Protein AF-A0A7W3TBN3-F1 (afdb_monomer)

Sequence (60 aa):
MFSTESTTRDLHKTLETDVEAALNPTEADGVFRDSRECAALLLLAGALLLSPPTPRPKKG

Radius of gyration: 29.04 Å; Cα contacts (8 Å, |Δi|>4): 2; chains: 1; bounding box: 70×24×71 Å

pLDDT: mean 79.67, std 11.52, range [52.78, 94.38]

Structure (mmCIF, N/CA/C/O backbone):
data_AF-A0A7W3TBN3-F1
#
_entry.id   AF-A0A7W3TBN3-F1
#
loop_
_atom_site.group_PDB
_atom_site.id
_atom_site.type_symbol
_atom_site.label_atom_id
_atom_site.label_alt_id
_atom_site.label_comp_id
_atom_site.label_asym_id
_atom_site.label_entity_id
_atom_site.label_seq_id
_atom_site.pdbx_PDB_ins_code
_atom_site.Cartn_x
_atom_site.Cartn_y
_atom_site.Cartn_z
_atom_site.occupancy
_atom_site.B_iso_or_equiv
_atom_site.auth_seq_id
_atom_site.auth_comp_id
_atom_site.auth_asym_id
_atom_site.auth_atom_id
_atom_site.pdbx_PDB_model_num
ATOM 1 N N . MET A 1 1 ? 36.874 -14.042 -38.821 1.00 58.66 1 MET A N 1
ATOM 2 C CA . MET A 1 1 ? 36.556 -14.438 -37.428 1.00 58.66 1 MET A CA 1
ATOM 3 C C . MET A 1 1 ? 36.023 -13.264 -36.587 1.00 58.66 1 MET A C 1
ATOM 5 O O . MET A 1 1 ? 36.113 -13.311 -35.375 1.00 58.66 1 MET A O 1
ATOM 9 N N . PHE A 1 2 ? 35.434 -12.230 -37.206 1.00 61.16 2 PHE A N 1
ATOM 10 C CA . PHE A 1 2 ? 34.957 -11.021 -36.511 1.00 61.16 2 PHE A CA 1
ATOM 11 C C . PHE A 1 2 ? 33.479 -11.119 -36.086 1.00 61.16 2 PHE A C 1
ATOM 13 O O . PHE A 1 2 ? 33.076 -10.584 -35.062 1.00 61.16 2 PHE A O 1
ATOM 20 N N . SER A 1 3 ? 32.674 -11.871 -36.843 1.00 66.56 3 SER A N 1
ATOM 21 C CA . SER A 1 3 ? 31.226 -11.983 -36.633 1.00 66.56 3 SER A CA 1
ATOM 22 C C . SER A 1 3 ? 30.838 -12.660 -35.318 1.00 66.56 3 SER A C 1
ATOM 24 O O . SER A 1 3 ? 29.828 -12.310 -34.727 1.00 66.56 3 SER A O 1
ATOM 26 N N . THR A 1 4 ? 31.637 -13.610 -34.831 1.00 75.06 4 THR A N 1
ATOM 27 C CA . THR A 1 4 ? 31.361 -14.282 -33.553 1.00 75.06 4 THR A CA 1
ATOM 28 C C . THR A 1 4 ? 31.598 -13.357 -32.365 1.00 75.06 4 THR A C 1
ATOM 30 O O . THR A 1 4 ? 30.870 -13.445 -31.388 1.00 75.06 4 THR A O 1
ATOM 33 N N . GLU A 1 5 ? 32.570 -12.445 -32.461 1.00 77.38 5 GLU A N 1
ATOM 34 C CA . GLU A 1 5 ? 32.900 -11.485 -31.402 1.00 77.38 5 GLU A CA 1
ATOM 35 C C . GLU A 1 5 ? 31.838 -10.384 -31.262 1.00 77.38 5 GLU A C 1
ATOM 37 O O . GLU A 1 5 ? 31.527 -9.954 -30.153 1.00 77.38 5 GLU A O 1
ATOM 42 N N . SER A 1 6 ? 31.240 -9.937 -32.373 1.00 77.62 6 SER A N 1
ATOM 43 C CA . SER A 1 6 ? 30.091 -9.027 -32.312 1.00 77.62 6 SER A CA 1
ATOM 44 C C . SER A 1 6 ? 28.879 -9.712 -31.685 1.00 77.62 6 SER A C 1
ATOM 46 O O . SER A 1 6 ? 28.278 -9.165 -30.768 1.00 77.62 6 SER A O 1
ATOM 48 N N . THR A 1 7 ? 28.580 -10.948 -32.096 1.00 83.75 7 THR A N 1
ATOM 49 C CA . THR A 1 7 ? 27.434 -11.697 -31.566 1.00 83.75 7 THR A CA 1
ATOM 50 C C . THR A 1 7 ? 27.570 -11.986 -30.071 1.00 83.75 7 THR A C 1
ATOM 52 O O . THR A 1 7 ? 26.598 -11.839 -29.335 1.00 83.75 7 THR A O 1
ATOM 55 N N . THR A 1 8 ? 28.760 -12.358 -29.586 1.00 87.06 8 THR A N 1
ATOM 56 C CA . THR A 1 8 ? 28.978 -12.583 -28.147 1.00 87.06 8 THR A CA 1
ATOM 57 C C . THR A 1 8 ? 28.859 -11.298 -27.336 1.00 87.06 8 THR A C 1
ATOM 59 O O . THR A 1 8 ? 28.326 -11.333 -26.230 1.00 87.06 8 THR A O 1
ATOM 62 N N . ARG A 1 9 ? 29.309 -10.161 -27.879 1.00 86.31 9 ARG A N 1
ATOM 63 C CA . ARG A 1 9 ? 29.176 -8.847 -27.236 1.00 86.31 9 ARG A CA 1
ATOM 64 C C . ARG A 1 9 ? 27.711 -8.423 -27.108 1.00 86.31 9 ARG A C 1
ATOM 66 O O . ARG A 1 9 ? 27.313 -7.936 -26.052 1.00 86.31 9 ARG A O 1
ATOM 73 N N . ASP A 1 10 ? 26.910 -8.654 -28.143 1.00 87.06 10 ASP A N 1
ATOM 74 C CA . ASP A 1 10 ? 25.480 -8.328 -28.136 1.00 87.06 10 ASP A CA 1
ATOM 75 C C . ASP A 1 10 ? 24.696 -9.233 -27.165 1.00 87.06 10 ASP A C 1
ATOM 77 O O . ASP A 1 10 ? 23.853 -8.759 -26.400 1.00 87.06 10 ASP A O 1
ATOM 81 N N . LEU A 1 11 ? 25.031 -10.528 -27.116 1.00 89.50 11 LEU A N 1
ATOM 82 C CA . LEU A 1 11 ? 24.476 -11.479 -26.143 1.00 89.50 11 LEU A CA 1
ATOM 83 C C . LEU A 1 11 ? 24.845 -11.116 -24.700 1.00 89.50 11 LEU A C 1
ATOM 85 O O . LEU A 1 11 ? 24.005 -11.179 -23.812 1.00 89.50 11 LEU A O 1
ATOM 89 N N . HIS A 1 12 ? 26.091 -10.706 -24.459 1.00 92.12 12 HIS A N 1
ATOM 90 C CA . HIS A 1 12 ? 26.522 -10.283 -23.129 1.00 92.12 12 HIS A CA 1
ATOM 91 C C . HIS A 1 12 ? 25.737 -9.060 -22.653 1.00 92.12 12 HIS A C 1
ATOM 93 O O . HIS A 1 12 ? 25.261 -9.034 -21.524 1.00 92.12 12 HIS A O 1
ATOM 99 N N . LYS A 1 13 ? 25.558 -8.066 -23.529 1.00 90.19 13 L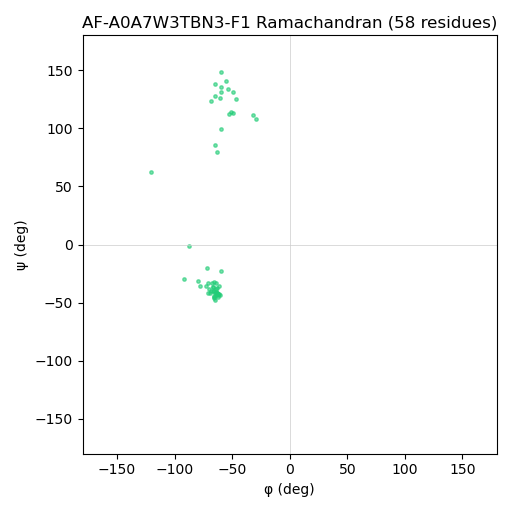YS A N 1
ATOM 100 C CA . LYS A 1 13 ? 24.832 -6.837 -23.199 1.00 90.19 13 LYS A CA 1
ATOM 101 C C . LYS A 1 13 ? 23.355 -7.094 -22.892 1.00 90.19 13 LYS A C 1
ATOM 103 O O . LYS A 1 13 ? 22.808 -6.456 -22.003 1.00 90.19 13 LYS A O 1
ATOM 108 N N . THR A 1 14 ? 22.722 -8.015 -23.616 1.00 92.31 14 THR A N 1
ATOM 109 C CA . THR A 1 14 ? 21.316 -8.396 -23.381 1.00 92.31 14 THR A CA 1
ATOM 110 C C . THR A 1 14 ? 21.147 -9.192 -22.086 1.00 92.31 14 THR A C 1
ATOM 112 O O . THR A 1 14 ? 20.255 -8.902 -21.297 1.00 92.31 14 THR A O 1
ATOM 115 N N . LEU A 1 15 ? 22.057 -10.128 -21.804 1.00 93.88 15 LEU A N 1
ATOM 116 C CA . LEU A 1 15 ? 22.082 -10.842 -20.524 1.00 93.88 15 LEU A CA 1
ATOM 117 C C . LEU A 1 15 ? 22.303 -9.899 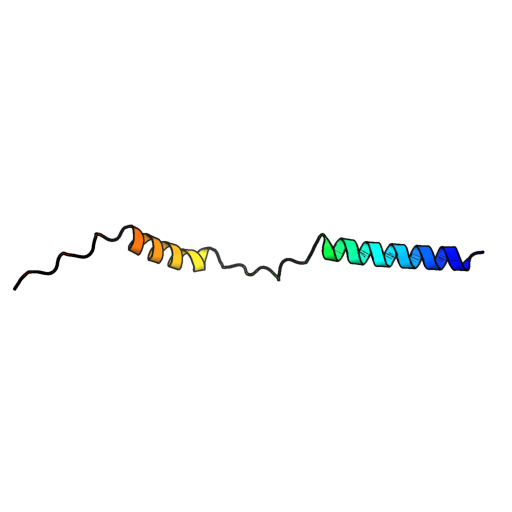-19.339 1.00 93.88 15 LEU A C 1
ATOM 119 O O . LEU A 1 15 ? 21.632 -10.034 -18.324 1.00 93.88 15 LEU A O 1
ATOM 123 N N . GLU A 1 16 ? 23.219 -8.941 -19.465 1.00 94.38 16 GLU A N 1
ATOM 124 C CA . GLU A 1 16 ? 23.492 -7.946 -18.426 1.00 94.38 16 GLU A CA 1
ATOM 125 C C . GLU A 1 16 ? 22.248 -7.102 -18.113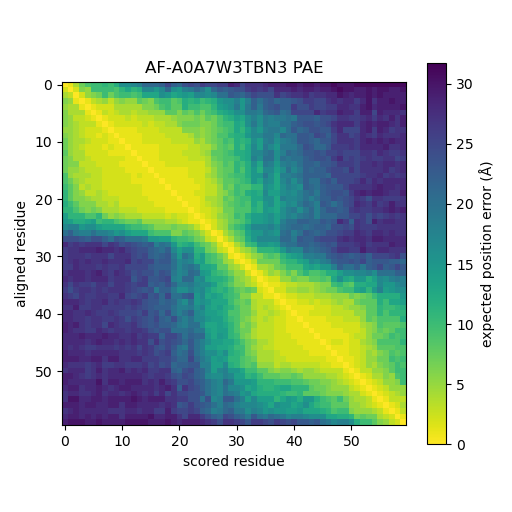 1.00 94.38 16 GLU A C 1
ATOM 127 O O . GLU A 1 16 ? 21.910 -6.925 -16.943 1.00 94.38 16 GLU A O 1
ATOM 132 N N . THR A 1 17 ? 21.512 -6.653 -19.137 1.00 90.06 17 THR A N 1
ATOM 133 C CA . THR A 1 17 ? 20.264 -5.899 -18.936 1.00 90.06 17 THR A CA 1
ATOM 134 C C . THR A 1 17 ? 19.163 -6.734 -18.291 1.00 90.06 17 THR A C 1
ATOM 136 O O . THR A 1 17 ? 18.458 -6.236 -17.415 1.00 90.06 17 THR A O 1
ATOM 139 N N . ASP A 1 18 ? 19.024 -7.998 -18.691 1.00 91.12 18 ASP A N 1
ATOM 140 C CA . ASP A 1 18 ? 17.990 -8.888 -18.159 1.00 91.12 18 ASP A CA 1
ATOM 141 C C . ASP A 1 18 ? 18.280 -9.271 -16.700 1.00 91.12 18 ASP A C 1
ATOM 143 O O . ASP A 1 18 ? 17.370 -9.332 -15.871 1.00 91.12 18 ASP A O 1
ATOM 147 N N . VAL A 1 19 ? 19.557 -9.491 -16.368 1.00 94.00 19 VAL A N 1
ATOM 148 C CA . VAL A 1 19 ? 20.010 -9.771 -15.000 1.00 94.00 19 VAL A CA 1
ATOM 149 C C . VAL A 1 19 ? 19.787 -8.563 -14.096 1.00 94.00 19 VAL A C 1
ATOM 151 O O . VAL A 1 19 ? 19.249 -8.733 -13.004 1.00 94.00 19 VAL A O 1
ATOM 154 N N . GLU A 1 20 ? 20.138 -7.355 -14.538 1.00 88.25 20 GLU A N 1
ATOM 155 C CA . GLU A 1 20 ? 19.914 -6.137 -13.751 1.00 88.25 20 GLU A CA 1
ATOM 156 C C . GLU A 1 20 ? 18.418 -5.902 -13.502 1.00 88.25 20 GLU A C 1
ATOM 158 O O . GLU A 1 20 ? 18.018 -5.633 -12.373 1.00 88.25 20 GLU A O 1
ATOM 163 N N . ALA A 1 21 ? 17.564 -6.098 -14.512 1.00 86.31 21 ALA A N 1
ATOM 164 C CA . ALA A 1 21 ? 16.114 -5.979 -14.353 1.00 86.31 21 ALA A CA 1
ATOM 165 C C . ALA A 1 21 ? 15.523 -7.026 -13.389 1.00 86.31 21 ALA A C 1
ATOM 167 O O . ALA A 1 21 ? 14.552 -6.747 -12.686 1.00 86.31 21 ALA A O 1
ATOM 168 N N . ALA A 1 22 ? 16.097 -8.232 -13.346 1.00 87.94 22 ALA A N 1
ATOM 169 C CA . ALA A 1 22 ? 15.668 -9.292 -12.437 1.00 87.94 22 ALA A CA 1
ATOM 170 C C . ALA A 1 22 ? 16.173 -9.095 -10.997 1.00 87.94 22 ALA A C 1
ATOM 172 O O . ALA A 1 22 ? 15.470 -9.455 -10.052 1.00 87.94 22 ALA A O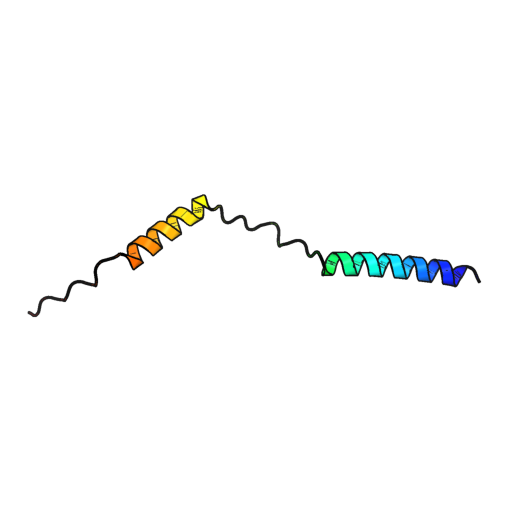 1
ATOM 173 N N . LEU A 1 23 ? 17.385 -8.556 -10.824 1.00 90.44 23 LEU A N 1
ATOM 174 C CA . LEU A 1 23 ? 17.992 -8.285 -9.515 1.00 90.44 23 LEU A CA 1
ATOM 175 C C . LEU A 1 23 ? 17.474 -6.995 -8.883 1.00 90.44 23 LEU A C 1
ATOM 177 O O . LEU A 1 23 ? 17.383 -6.909 -7.659 1.00 90.44 23 LEU A O 1
ATOM 181 N N . ASN A 1 24 ? 17.124 -6.017 -9.712 1.00 82.62 24 ASN A N 1
ATOM 182 C CA . ASN A 1 24 ? 16.581 -4.734 -9.309 1.00 82.62 24 ASN A CA 1
ATOM 183 C C . ASN A 1 24 ? 15.191 -4.549 -9.932 1.00 82.62 24 ASN A C 1
ATOM 185 O O . ASN A 1 24 ? 14.992 -3.656 -10.766 1.00 82.62 24 ASN A O 1
ATOM 189 N N . PRO A 1 25 ? 14.222 -5.424 -9.586 1.00 78.88 25 PRO A N 1
ATOM 190 C CA . PRO A 1 25 ? 12.868 -5.228 -10.055 1.00 78.88 25 PRO A CA 1
ATOM 191 C C . PRO A 1 25 ? 12.403 -3.876 -9.529 1.00 78.88 25 PRO A C 1
ATOM 193 O O . PRO A 1 25 ? 12.547 -3.584 -8.341 1.00 78.88 25 PRO A O 1
ATOM 196 N N . THR A 1 26 ? 11.832 -3.053 -10.406 1.00 70.81 26 THR A N 1
ATOM 197 C CA . THR A 1 26 ? 11.096 -1.871 -9.965 1.00 70.81 26 THR A CA 1
ATOM 198 C C . THR A 1 26 ? 10.077 -2.344 -8.936 1.00 70.81 26 THR A C 1
ATOM 200 O O . THR A 1 26 ? 9.160 -3.098 -9.284 1.00 70.81 26 THR A O 1
ATOM 203 N N . GLU A 1 27 ? 10.250 -1.957 -7.670 1.00 67.00 27 GLU A N 1
ATOM 204 C CA . GLU A 1 27 ? 9.178 -2.088 -6.690 1.00 67.00 27 GLU A CA 1
ATOM 205 C C . GLU A 1 27 ? 7.931 -1.491 -7.342 1.00 67.00 27 GLU A C 1
ATOM 207 O O . GLU A 1 27 ? 8.028 -0.435 -7.970 1.00 67.00 27 GLU A O 1
ATOM 212 N N . ALA A 1 28 ? 6.798 -2.201 -7.294 1.00 67.06 28 ALA A N 1
ATOM 213 C CA . ALA A 1 28 ? 5.558 -1.706 -7.883 1.00 67.06 28 ALA A CA 1
ATOM 214 C C . ALA A 1 28 ? 5.357 -0.270 -7.393 1.00 67.06 28 ALA A C 1
ATOM 216 O O . ALA A 1 28 ? 5.216 -0.105 -6.178 1.00 67.06 28 ALA A O 1
ATOM 217 N N . ASP A 1 29 ? 5.449 0.703 -8.318 1.00 58.84 29 ASP A N 1
ATOM 218 C CA . ASP A 1 29 ? 5.563 2.142 -8.046 1.00 58.84 29 ASP A CA 1
ATOM 219 C C . ASP A 1 29 ? 4.868 2.478 -6.741 1.00 58.84 29 ASP A C 1
ATOM 221 O O . ASP A 1 29 ? 3.644 2.338 -6.640 1.00 58.84 29 ASP A O 1
ATOM 225 N N . GLY A 1 30 ? 5.701 2.783 -5.741 1.00 54.75 30 GLY A N 1
ATOM 226 C CA . GLY A 1 30 ? 5.383 2.675 -4.330 1.00 54.75 30 GLY A CA 1
ATOM 227 C C . GLY A 1 30 ? 3.914 2.927 -4.050 1.00 54.75 30 GLY A C 1
ATOM 228 O O . GLY A 1 30 ? 3.438 4.061 -4.145 1.00 54.75 30 GLY A O 1
ATOM 229 N N . VAL A 1 31 ? 3.202 1.875 -3.636 1.00 55.44 31 VAL A N 1
ATOM 230 C CA . VAL A 1 31 ? 1.991 2.059 -2.844 1.00 55.44 31 VAL A CA 1
ATOM 231 C C . VAL A 1 31 ? 2.454 2.710 -1.544 1.00 55.44 31 VAL A C 1
ATOM 233 O O . VAL A 1 31 ? 2.626 2.057 -0.517 1.00 55.44 31 VAL A O 1
ATOM 236 N N . PHE A 1 32 ? 2.690 4.018 -1.603 1.00 52.78 32 PHE A N 1
ATOM 237 C CA . PHE A 1 32 ? 2.796 4.891 -0.462 1.00 52.78 32 PHE A CA 1
ATOM 238 C C . PHE A 1 32 ? 1.409 4.861 0.154 1.00 52.78 32 PHE A C 1
ATOM 240 O O . PHE A 1 32 ? 0.532 5.660 -0.162 1.00 52.78 32 PHE A O 1
ATOM 247 N N . ARG A 1 33 ? 1.177 3.861 1.006 1.00 57.16 33 ARG A N 1
ATOM 248 C CA . ARG A 1 33 ? 0.154 3.967 2.029 1.00 57.16 33 ARG A CA 1
ATOM 249 C C . ARG A 1 33 ? 0.598 5.161 2.850 1.00 57.16 33 ARG A C 1
ATOM 251 O O . ARG A 1 33 ? 1.562 5.041 3.604 1.00 57.16 33 ARG A O 1
ATOM 258 N N . ASP A 1 34 ? 0.002 6.323 2.591 1.00 65.56 34 ASP A N 1
ATOM 259 C CA . ASP A 1 34 ? 0.331 7.540 3.316 1.00 65.56 34 ASP A CA 1
ATOM 260 C C . ASP A 1 34 ? 0.234 7.186 4.801 1.00 65.56 34 ASP A C 1
ATOM 262 O O . ASP A 1 34 ? -0.817 6.773 5.299 1.00 65.56 34 ASP A O 1
ATOM 266 N N . SER A 1 35 ? 1.366 7.223 5.504 1.00 65.31 35 SER A N 1
ATOM 267 C CA . SER A 1 35 ? 1.438 6.761 6.891 1.00 65.31 35 SER A CA 1
ATOM 268 C C . SER A 1 35 ? 0.484 7.563 7.780 1.00 65.31 35 SER A C 1
ATOM 270 O O . SER A 1 35 ? 0.019 7.059 8.805 1.00 65.31 35 SER A O 1
ATOM 272 N N . ARG A 1 36 ? 0.116 8.776 7.339 1.00 68.75 36 ARG A N 1
ATOM 273 C CA . ARG A 1 36 ? -0.932 9.610 7.931 1.00 68.75 36 ARG A CA 1
ATOM 274 C C . ARG A 1 36 ? -2.331 9.041 7.719 1.00 68.75 36 ARG A C 1
ATOM 276 O O . ARG A 1 36 ? -3.114 9.028 8.664 1.00 68.75 36 ARG A O 1
ATOM 283 N N . GLU A 1 37 ? -2.645 8.529 6.533 1.00 68.88 37 GLU A N 1
ATOM 284 C CA . GLU A 1 37 ? -3.919 7.848 6.267 1.00 68.88 37 GLU A CA 1
ATOM 285 C C . GLU A 1 37 ? -4.013 6.518 7.036 1.00 68.88 37 GLU A C 1
ATOM 287 O O . GLU A 1 37 ? -5.077 6.154 7.541 1.00 68.88 37 GLU A O 1
ATOM 292 N N . CYS A 1 38 ? -2.884 5.830 7.242 1.00 72.06 38 CYS A N 1
ATOM 293 C CA . CYS A 1 38 ? -2.818 4.636 8.090 1.00 72.06 38 CYS A CA 1
ATOM 294 C C . CYS A 1 38 ? -2.943 4.927 9.593 1.00 72.06 38 CYS A C 1
ATOM 296 O O . CYS A 1 38 ? -3.301 4.023 10.354 1.00 72.06 38 CYS A O 1
ATOM 298 N N . ALA A 1 39 ? -2.697 6.162 10.041 1.00 79.81 39 ALA A N 1
ATOM 299 C CA . ALA A 1 39 ? -2.818 6.526 11.451 1.00 79.81 39 ALA A CA 1
ATOM 300 C C . ALA A 1 39 ? -4.255 6.343 11.966 1.00 79.81 39 ALA A C 1
ATOM 302 O O . ALA A 1 39 ? -4.451 5.881 13.088 1.00 79.81 39 ALA A O 1
ATOM 303 N N . ALA A 1 40 ? -5.264 6.619 11.132 1.00 81.81 40 ALA A N 1
ATOM 304 C CA . ALA A 1 40 ? -6.665 6.393 11.486 1.00 81.81 40 ALA A CA 1
ATOM 305 C C . ALA A 1 40 ? -6.970 4.904 11.738 1.00 81.81 40 ALA A C 1
ATOM 307 O O . ALA A 1 40 ? -7.651 4.566 12.707 1.00 81.81 40 ALA A O 1
ATOM 308 N N . LEU A 1 41 ? -6.422 4.005 10.911 1.00 81.25 41 LEU A N 1
ATOM 309 C CA . LEU A 1 41 ? -6.576 2.556 11.087 1.00 81.25 41 LEU A CA 1
ATOM 310 C C . LEU A 1 41 ? -5.864 2.058 12.349 1.00 81.25 41 LEU A C 1
ATOM 312 O O . LEU A 1 41 ? -6.415 1.237 13.078 1.00 81.25 41 LEU A O 1
ATOM 316 N N . LEU A 1 42 ? -4.675 2.592 12.639 1.00 86.44 42 LEU A N 1
ATOM 317 C CA . LEU A 1 42 ? -3.932 2.315 13.872 1.00 86.44 42 LEU A CA 1
ATOM 318 C C . LEU A 1 42 ? -4.696 2.767 15.121 1.00 86.44 42 LEU A C 1
ATOM 320 O O . LEU A 1 42 ? -4.763 2.015 16.091 1.00 86.44 42 LEU A O 1
ATOM 324 N N . LEU A 1 43 ? -5.308 3.956 15.095 1.00 88.12 43 LEU A N 1
ATOM 325 C CA . LEU A 1 43 ? -6.134 4.451 16.200 1.00 88.12 43 LEU A CA 1
ATOM 326 C C . LEU A 1 43 ? -7.367 3.568 16.419 1.00 88.12 43 LEU A C 1
ATOM 328 O O . LEU A 1 43 ? -7.671 3.226 17.560 1.00 88.12 43 LEU A O 1
ATOM 332 N N . LEU A 1 44 ? -8.047 3.156 15.345 1.00 90.00 44 LEU A N 1
ATOM 333 C CA . LEU A 1 44 ? -9.217 2.280 15.436 1.00 90.00 44 LEU A CA 1
ATOM 334 C C . LEU A 1 44 ? -8.845 0.892 15.983 1.00 90.00 44 LEU A C 1
ATOM 336 O O . LEU A 1 44 ? -9.485 0.391 16.907 1.00 90.00 44 LEU A O 1
ATOM 340 N N . ALA A 1 45 ? -7.789 0.282 15.443 1.00 88.56 45 ALA A N 1
ATOM 341 C CA . ALA A 1 45 ? -7.301 -1.019 15.891 1.00 88.56 45 ALA A CA 1
ATOM 342 C C . ALA A 1 45 ? -6.798 -0.969 17.343 1.00 88.56 45 ALA A C 1
ATOM 344 O O . ALA A 1 45 ? -7.100 -1.860 18.136 1.00 88.56 45 ALA A O 1
ATOM 345 N N . GLY A 1 46 ? -6.086 0.098 17.715 1.00 89.00 46 GLY A N 1
ATOM 346 C CA . GLY A 1 46 ? -5.638 0.337 19.084 1.00 89.00 46 GLY A CA 1
ATOM 347 C C . GLY A 1 46 ? -6.804 0.505 20.056 1.00 89.00 46 GLY A C 1
ATOM 348 O O . GLY A 1 46 ? -6.789 -0.090 21.129 1.00 89.00 46 GLY A O 1
ATOM 349 N N . ALA A 1 47 ? -7.848 1.243 19.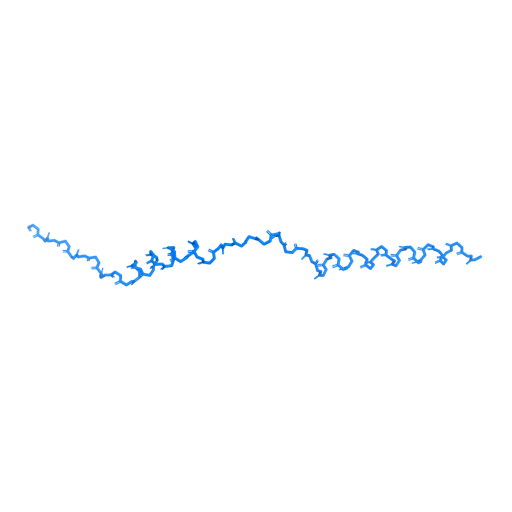669 1.00 90.06 47 ALA A N 1
ATOM 350 C CA . ALA A 1 47 ? -9.052 1.401 20.480 1.00 90.06 47 ALA A CA 1
ATOM 351 C C . ALA A 1 47 ? -9.786 0.070 20.695 1.00 90.06 47 ALA A C 1
ATOM 353 O O . ALA A 1 47 ? -10.275 -0.178 21.793 1.00 90.06 47 ALA A O 1
ATOM 354 N N . LEU A 1 48 ? -9.831 -0.803 19.683 1.00 87.88 48 LEU A N 1
ATOM 355 C CA . LEU A 1 48 ? -10.390 -2.151 19.821 1.00 87.88 48 LEU A CA 1
ATOM 356 C C . LEU A 1 48 ? -9.556 -3.020 20.771 1.00 87.88 48 LEU A C 1
ATOM 358 O O . LEU A 1 48 ? -10.122 -3.677 21.642 1.00 87.88 48 LEU A O 1
ATOM 362 N N . LEU A 1 49 ? -8.227 -2.992 20.650 1.00 88.62 49 LEU A N 1
ATOM 363 C CA . LEU A 1 49 ? -7.321 -3.760 21.513 1.00 88.62 49 LEU A CA 1
ATOM 364 C C . LEU A 1 49 ? -7.332 -3.290 22.974 1.00 88.62 49 LEU A C 1
ATOM 366 O O . LEU A 1 49 ? -7.225 -4.114 23.877 1.00 88.62 49 LEU A O 1
ATOM 370 N N . LEU A 1 50 ? -7.463 -1.982 23.210 1.00 90.81 50 LEU A N 1
ATOM 371 C CA . LEU A 1 50 ? -7.570 -1.398 24.552 1.00 90.81 50 LEU A CA 1
ATOM 372 C C . LEU A 1 50 ? -9.016 -1.343 25.066 1.00 90.81 50 LEU A C 1
ATOM 374 O O . LEU A 1 50 ? -9.242 -0.871 26.183 1.00 90.81 50 LEU A O 1
ATOM 378 N N . SER A 1 51 ? -10.001 -1.786 24.276 1.00 87.12 51 SER A N 1
ATOM 379 C CA . SER A 1 51 ? -11.395 -1.733 24.707 1.00 87.12 51 SER A CA 1
ATOM 380 C C . SER A 1 51 ? -11.614 -2.647 25.919 1.00 87.12 51 SER A C 1
ATOM 382 O O . SER A 1 51 ? -11.070 -3.755 25.980 1.00 87.12 51 SER A O 1
ATOM 384 N N . PRO A 1 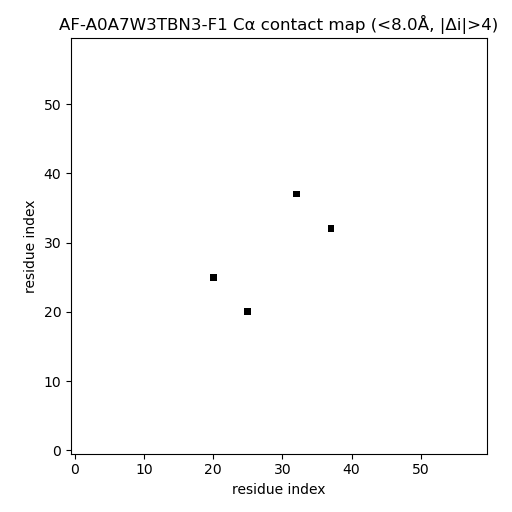52 ? -12.384 -2.194 26.925 1.00 85.19 52 PRO A N 1
ATOM 385 C CA . PRO A 1 52 ? -12.704 -3.028 28.070 1.00 85.19 52 PRO A CA 1
ATOM 386 C C . PRO A 1 52 ? -13.448 -4.290 27.606 1.00 85.19 52 PRO A C 1
ATOM 388 O O . PRO A 1 52 ? -14.201 -4.236 26.628 1.00 85.19 52 PRO A O 1
ATOM 391 N N . PRO A 1 53 ? -13.277 -5.426 28.306 1.00 83.44 53 PRO A N 1
ATOM 392 C CA . PRO A 1 53 ? -13.943 -6.668 27.940 1.00 83.44 53 PRO A CA 1
ATOM 393 C C . PRO A 1 53 ? -15.459 -6.455 27.875 1.00 83.44 53 PRO A C 1
ATOM 395 O O . PRO A 1 53 ? -16.029 -5.741 28.704 1.00 83.44 53 PRO A O 1
ATOM 398 N N . THR A 1 54 ? -16.107 -7.076 26.884 1.00 82.00 54 THR A N 1
ATOM 399 C CA . THR A 1 54 ? -17.545 -6.920 26.625 1.00 82.00 54 THR A CA 1
ATOM 400 C C . THR A 1 54 ? -18.353 -7.048 27.922 1.00 82.00 54 THR A C 1
ATOM 402 O O . THR A 1 54 ? -18.204 -8.065 28.613 1.00 82.00 54 THR A O 1
ATOM 405 N N . PRO A 1 55 ? -19.202 -6.056 28.266 1.00 81.88 55 PRO A N 1
ATOM 406 C CA . PRO A 1 55 ? -19.971 -6.076 29.501 1.00 81.88 55 PRO A CA 1
ATOM 407 C C . PRO A 1 55 ? -20.769 -7.368 29.629 1.00 81.88 55 PRO A C 1
ATOM 409 O O . PRO A 1 55 ? -21.441 -7.800 28.690 1.00 81.88 55 PRO A O 1
ATOM 412 N N . ARG A 1 56 ? -20.711 -7.987 30.809 1.00 84.38 56 ARG A N 1
ATOM 413 C CA . ARG A 1 56 ? -21.47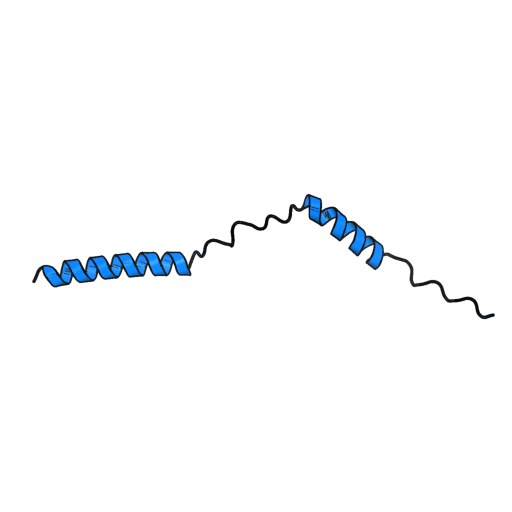5 -9.203 31.082 1.00 84.38 56 ARG A CA 1
ATOM 414 C C . ARG A 1 56 ? -22.976 -8.902 30.924 1.00 84.38 56 ARG A C 1
ATOM 416 O O . ARG A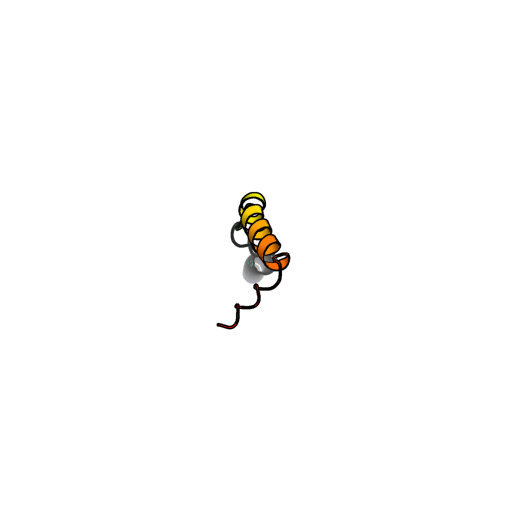 1 56 ? -23.456 -7.980 31.589 1.00 84.38 56 ARG A O 1
ATOM 423 N N . PRO A 1 57 ? -23.732 -9.659 30.107 1.00 87.00 57 PRO A N 1
ATOM 424 C CA . PRO A 1 57 ? -25.170 -9.447 29.978 1.00 87.00 57 PRO A CA 1
ATOM 425 C C . PRO A 1 57 ? -25.857 -9.621 31.339 1.00 87.00 57 PRO A C 1
ATOM 427 O O . PRO A 1 57 ? -25.545 -10.552 32.090 1.00 87.00 57 PRO A O 1
ATOM 430 N N . LYS A 1 58 ? -26.781 -8.709 31.678 1.00 77.56 58 LYS A N 1
ATOM 431 C CA . LYS A 1 58 ? -27.597 -8.837 32.892 1.00 77.56 58 LYS A CA 1
ATOM 432 C C . LYS A 1 58 ? -28.481 -10.074 32.755 1.00 77.56 58 LYS A C 1
ATOM 434 O O . LYS A 1 58 ? -29.179 -10.231 31.757 1.00 77.56 58 LYS A O 1
ATOM 439 N N . LYS A 1 59 ? -28.437 -10.946 33.763 1.00 74.38 59 LYS A N 1
ATOM 440 C CA . LYS A 1 59 ? -29.384 -12.053 33.890 1.00 74.38 59 LYS A CA 1
ATOM 441 C C . LYS A 1 59 ? -30.750 -11.434 34.203 1.00 74.38 59 LYS A C 1
ATOM 443 O O . LYS A 1 59 ? -30.828 -10.625 35.130 1.00 74.38 59 LYS A O 1
ATOM 448 N N . GLY A 1 60 ? -31.743 -11.733 33.366 1.00 67.75 60 GLY A N 1
ATOM 449 C CA . GLY A 1 60 ? -33.148 -11.465 33.672 1.00 67.75 60 GLY A CA 1
ATOM 450 C C . GLY A 1 60 ? -33.615 -1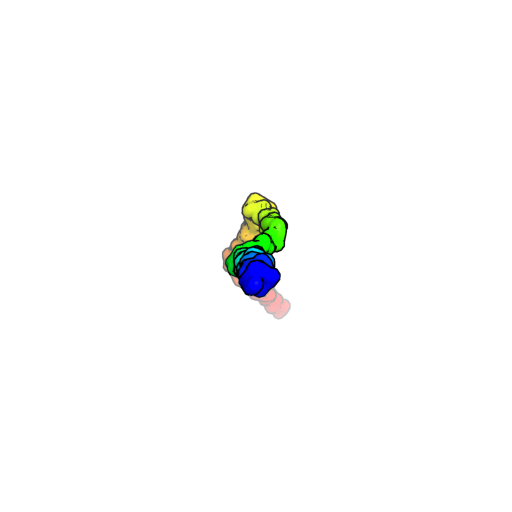2.256 34.883 1.00 67.75 60 GLY A C 1
ATOM 451 O O . GLY A 1 60 ? -32.935 -13.255 35.229 1.00 67.75 60 GLY A O 1
#

Organism: NCBI:txid1472722

Foldseek 3Di:
DVVVVVVVVVVVVVVVVVVCCVVCPPDPPDPCPPVVVCVVVVVVVVCVVPPDPDDDDDDD

Secondary structure (DSSP, 8-state):
--HHHHHHHHHHHHHHHHHHHHHS---STT----HHHHHHHHHHHHHHHTSPPPPPPPP-

Mean predicted aligned error: 15.2 Å

Solvent-accessible surface area (backbone atoms only — not comparable to full-atom values): 3832 Å² total; per-residue (Å²): 131,62,69,64,58,55,51,52,52,55,51,50,55,52,52,52,52,54,50,49,49,68,76,56,57,77,67,71,78,74,80,70,69,50,67,72,70,48,45,58,55,51,51,52,54,47,50,62,73,69,46,77,76,80,78,80,78,79,81,128